Protein AF-A0A7Z9JLB1-F1 (afdb_monomer)

Nearest PDB structures (foldseek):
  1pby-assembly1_A  TM=9.095E-01  e=1.234E-05  Paracoccus denitrificans
  1jmx-assembly1_A  TM=8.897E-01  e=5.886E-04  Pseudomonas putida
  6m3f-assembly1_C  TM=5.074E-01  e=1.893E+00  Mus musculus
  7lhd-assembly1_FD  TM=3.886E-01  e=3.182E+00  Qubevirus durum

pLDDT: mean 89.75, std 10.2, range [56.44, 98.44]

Mean predicted aligned error: 7.14 Å

Secondary structure (DSSP, 8-state):
-EE-TTTT-SSSTT-EE------EEEEEE-TTSTT--GGGTSEEE-TTS-EEEPPPSB-TTSTTS-BS-EEEEEEEEEE-GGG-EEEEEEEEEE---------TT-----

Sequence (110 aa):
AYNDGPDGEAVTEDDLELGRVDVSWSLEEYAATFGDDDINFVGSIGQDGMFTPALDGINPDRIGDRNNIGDVWVLATYRGREGRELRARAHLLVTVPLYMRWEPWREIER

Radius of gyration: 19.97 Å; Cα contacts (8 Å, |Δi|>4): 172; chains: 1; bounding box: 37×53×51 Å

Structure (mmCIF, N/CA/C/O backbone):
data_AF-A0A7Z9JLB1-F1
#
_entry.id   AF-A0A7Z9JLB1-F1
#
loop_
_atom_site.group_PDB
_atom_site.id
_atom_site.type_symbol
_atom_site.label_atom_id
_atom_site.label_alt_id
_atom_site.label_comp_id
_atom_site.label_asym_id
_atom_site.label_entity_id
_atom_site.label_seq_id
_atom_site.pdbx_PDB_ins_code
_atom_site.Cartn_x
_atom_site.Cartn_y
_atom_site.Cartn_z
_atom_site.occupancy
_atom_site.B_iso_or_equiv
_atom_site.auth_seq_id
_atom_site.auth_comp_id
_atom_site.auth_asym_id
_atom_site.auth_atom_id
_atom_site.pdbx_PDB_model_num
ATOM 1 N N . ALA A 1 1 ? -11.668 -6.778 10.910 1.00 89.12 1 ALA A N 1
ATOM 2 C CA . ALA A 1 1 ? -11.617 -5.835 12.041 1.00 89.12 1 ALA A CA 1
ATOM 3 C C . ALA A 1 1 ? -11.981 -6.602 13.294 1.00 89.12 1 ALA A C 1
ATOM 5 O O . ALA A 1 1 ? -12.735 -7.561 13.182 1.00 89.12 1 ALA A O 1
ATOM 6 N N . TYR A 1 2 ? -11.431 -6.202 14.433 1.00 92.50 2 TYR A N 1
ATOM 7 C CA . TYR A 1 2 ? -11.641 -6.871 15.712 1.00 92.50 2 TYR A CA 1
ATOM 8 C C . TYR A 1 2 ? -12.115 -5.856 16.750 1.00 92.50 2 TYR A C 1
ATOM 10 O O . TYR A 1 2 ? -11.835 -4.661 16.617 1.00 92.50 2 TYR A O 1
ATOM 18 N N . ASN A 1 3 ? -12.885 -6.329 17.722 1.00 92.12 3 ASN A N 1
ATOM 19 C CA . ASN A 1 3 ? -13.200 -5.609 18.946 1.00 92.12 3 ASN A CA 1
ATOM 20 C C . ASN A 1 3 ? -12.575 -6.372 20.110 1.00 92.12 3 ASN A C 1
ATOM 22 O O . ASN A 1 3 ? -12.793 -7.578 20.179 1.00 92.12 3 ASN A O 1
ATOM 26 N N . ASP A 1 4 ? -11.906 -5.636 20.997 1.00 94.62 4 ASP A N 1
ATOM 27 C CA . ASP A 1 4 ? -11.139 -6.113 22.163 1.00 94.62 4 ASP A CA 1
ATOM 28 C C . ASP A 1 4 ? -11.991 -6.811 23.253 1.00 94.62 4 ASP A C 1
ATOM 30 O O . ASP A 1 4 ? -11.628 -6.835 24.419 1.00 94.62 4 ASP A O 1
ATOM 34 N N . GLY A 1 5 ? -13.194 -7.279 22.915 1.00 94.56 5 GLY A N 1
ATOM 35 C CA . GLY A 1 5 ? -14.046 -8.047 23.811 1.00 94.56 5 GLY A CA 1
ATOM 36 C C . GLY A 1 5 ? -14.486 -7.324 25.096 1.00 94.56 5 GLY A C 1
ATOM 37 O O . GLY A 1 5 ? -14.387 -6.098 25.239 1.00 94.56 5 GLY A O 1
ATOM 38 N N . PRO A 1 6 ? -15.096 -8.075 26.029 1.00 96.31 6 PRO A N 1
ATOM 39 C CA . PRO A 1 6 ? -15.390 -7.610 27.380 1.00 96.31 6 PRO A CA 1
ATOM 40 C C . PRO A 1 6 ? -14.166 -7.268 28.239 1.00 96.31 6 PRO A C 1
ATOM 42 O O . PRO A 1 6 ? -14.321 -6.451 29.153 1.00 96.31 6 PRO A O 1
ATOM 45 N N . ASP A 1 7 ? -13.008 -7.900 28.019 1.00 95.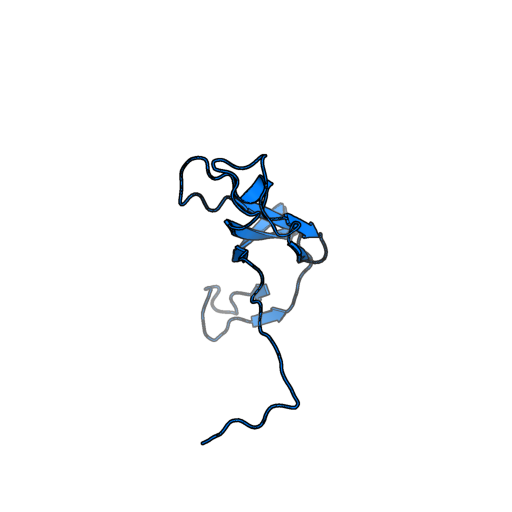31 7 ASP A N 1
ATOM 46 C CA . ASP A 1 7 ? -11.798 -7.636 28.808 1.00 95.31 7 ASP A CA 1
ATOM 47 C C . ASP A 1 7 ? -11.064 -6.348 28.389 1.00 95.31 7 ASP A C 1
ATOM 49 O O . ASP A 1 7 ? -10.403 -5.722 29.223 1.00 95.31 7 ASP A O 1
ATOM 53 N N . GLY A 1 8 ? -11.298 -5.878 27.160 1.00 94.88 8 GLY A N 1
ATOM 54 C CA . GLY A 1 8 ? -10.759 -4.634 26.623 1.00 94.88 8 GLY A CA 1
ATOM 55 C C . GLY A 1 8 ? -9.302 -4.734 26.171 1.00 94.88 8 GLY A C 1
ATOM 56 O O . GLY A 1 8 ? -8.688 -3.692 25.923 1.00 94.88 8 GLY A O 1
ATOM 57 N N . GLU A 1 9 ? -8.751 -5.943 26.076 1.00 95.25 9 GLU A N 1
ATOM 58 C CA . GLU A 1 9 ? -7.380 -6.206 25.655 1.00 95.25 9 GLU A CA 1
ATOM 59 C C . GLU A 1 9 ? -7.361 -6.813 24.248 1.00 95.25 9 GLU A C 1
ATOM 61 O O . GLU A 1 9 ? -8.175 -7.652 23.892 1.00 95.25 9 GLU A O 1
ATOM 66 N N . ALA A 1 10 ? -6.412 -6.387 23.415 1.00 92.19 10 ALA A N 1
ATOM 67 C CA . ALA A 1 10 ? -6.300 -6.916 22.059 1.00 92.19 10 ALA A CA 1
ATOM 68 C C . ALA A 1 10 ? -5.534 -8.249 22.035 1.00 92.19 10 ALA A C 1
ATOM 70 O O . ALA A 1 10 ? -4.517 -8.406 22.716 1.00 92.19 10 ALA A O 1
ATOM 71 N N . VAL A 1 11 ? -5.907 -9.134 21.108 1.00 92.69 11 VAL A N 1
ATOM 72 C CA . VAL A 1 11 ? -5.259 -10.432 20.842 1.00 92.69 11 VAL A CA 1
ATOM 73 C C . VAL A 1 11 ? -5.486 -11.438 21.980 1.00 92.69 11 VAL A C 1
ATOM 75 O O . VAL A 1 11 ? -4.566 -12.139 22.416 1.00 92.69 11 VAL A O 1
ATOM 78 N N . THR A 1 12 ? -6.729 -11.521 22.444 1.00 96.19 12 THR A N 1
ATOM 79 C CA . THR A 1 12 ? -7.211 -12.432 23.495 1.00 96.19 12 THR A CA 1
ATOM 80 C C . THR A 1 12 ? -8.280 -13.391 22.952 1.00 96.19 12 THR A C 1
ATOM 82 O O . THR A 1 12 ? -8.648 -13.360 21.777 1.00 96.19 12 THR A O 1
ATOM 85 N N . GLU A 1 13 ? -8.746 -14.332 23.779 1.00 95.81 13 GLU A N 1
ATOM 86 C CA . GLU A 1 13 ? -9.743 -15.331 23.359 1.00 95.81 13 GLU A CA 1
ATOM 87 C C . GLU A 1 13 ? -11.170 -14.765 23.240 1.00 95.81 13 GLU A C 1
ATOM 89 O O . GLU A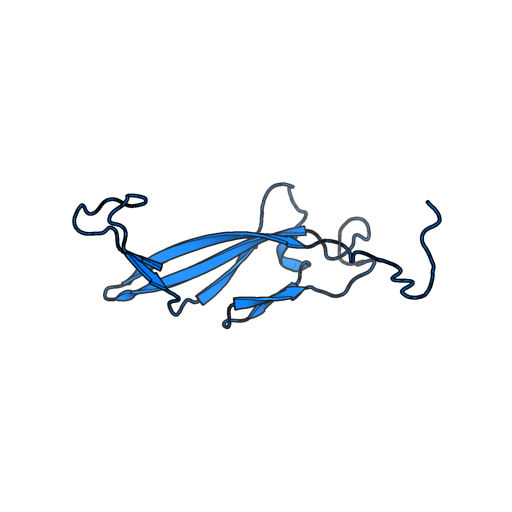 1 13 ? -12.011 -15.384 22.586 1.00 95.81 13 GLU A O 1
ATOM 94 N N . ASP A 1 14 ? -11.461 -13.626 23.872 1.00 95.75 14 ASP A N 1
ATOM 95 C CA . ASP A 1 14 ? -12.765 -12.955 23.834 1.00 95.75 14 ASP A CA 1
ATOM 96 C C . ASP A 1 14 ? -12.867 -11.858 22.761 1.00 95.75 14 ASP A C 1
ATOM 98 O O . ASP A 1 14 ? -13.928 -11.237 22.622 1.00 95.75 14 ASP A O 1
ATOM 102 N N . ASP A 1 15 ? -11.818 -11.687 21.950 1.00 96.31 15 ASP A N 1
ATOM 103 C CA . ASP A 1 15 ? -11.827 -10.838 20.763 1.00 96.31 15 ASP A CA 1
ATOM 104 C C . ASP A 1 15 ? -12.953 -11.228 19.795 1.00 96.31 15 ASP A C 1
ATOM 106 O O . ASP A 1 15 ? -13.115 -12.382 19.382 1.00 96.31 15 ASP A O 1
ATOM 110 N N . LEU A 1 16 ? -13.713 -10.228 19.349 1.00 95.56 16 LEU A N 1
ATOM 111 C CA . LEU A 1 16 ? -14.814 -10.427 18.410 1.00 95.56 16 LEU A CA 1
ATOM 112 C C . LEU A 1 16 ? -14.390 -10.064 16.986 1.00 95.56 16 LEU A C 1
ATOM 114 O O . LEU A 1 16 ? -14.051 -8.913 16.699 1.00 95.56 16 LEU A O 1
ATOM 118 N N . GLU A 1 17 ? -14.486 -11.018 16.055 1.00 94.81 17 GLU A N 1
ATOM 119 C CA . GLU A 1 17 ? -14.289 -10.755 14.628 1.00 94.81 17 GLU A CA 1
ATOM 120 C C . GLU A 1 17 ? -15.487 -9.981 14.051 1.00 94.81 17 GLU A C 1
ATOM 122 O O . GLU A 1 17 ? -16.598 -10.493 13.916 1.00 94.81 17 GLU A O 1
ATOM 127 N N . LEU A 1 18 ? -15.251 -8.730 13.657 1.00 92.81 18 LEU A N 1
ATOM 128 C CA . LEU A 1 18 ? -16.260 -7.843 13.066 1.00 92.81 18 LEU A CA 1
ATOM 129 C C . LEU A 1 18 ? -16.346 -7.964 11.535 1.00 92.81 18 LEU A C 1
ATOM 131 O O . LEU A 1 18 ? -17.157 -7.293 10.898 1.00 92.81 18 LEU A O 1
ATOM 135 N N . GLY A 1 19 ? -15.476 -8.771 10.922 1.00 93.06 19 GLY A N 1
ATOM 136 C CA . GLY A 1 19 ? -15.371 -8.911 9.472 1.00 93.06 19 GLY A CA 1
ATOM 137 C C . GLY A 1 19 ? -14.704 -7.714 8.785 1.00 93.06 19 GLY A C 1
ATOM 138 O O . GLY A 1 19 ? -13.859 -7.018 9.362 1.00 93.06 19 GLY A O 1
ATOM 139 N N . ARG A 1 20 ? -15.025 -7.502 7.505 1.00 92.50 20 ARG A N 1
ATOM 140 C CA . ARG A 1 20 ? -14.458 -6.412 6.693 1.00 92.50 20 ARG A CA 1
ATOM 141 C C . ARG A 1 20 ? -15.138 -5.087 7.028 1.00 92.50 20 ARG A C 1
ATOM 143 O O . ARG A 1 20 ? -16.346 -5.043 7.227 1.00 92.50 20 ARG A O 1
ATOM 150 N N . VAL A 1 21 ? -14.355 -4.017 7.049 1.00 92.62 21 VAL A N 1
ATOM 151 C CA . VAL A 1 21 ? -14.834 -2.647 7.270 1.00 92.62 21 VAL A CA 1
ATOM 152 C C . VAL A 1 21 ? -14.323 -1.750 6.152 1.00 92.62 21 VAL A C 1
ATOM 154 O O . VAL A 1 21 ? -13.283 -2.043 5.559 1.00 92.62 21 VAL A O 1
ATOM 157 N N . ASP A 1 22 ? -15.043 -0.665 5.880 1.00 93.44 22 ASP A N 1
ATOM 158 C CA . ASP A 1 22 ? -14.649 0.309 4.864 1.00 93.44 22 ASP A CA 1
ATOM 159 C C . ASP A 1 22 ? -13.416 1.091 5.321 1.00 93.44 22 ASP A C 1
ATOM 161 O O . ASP A 1 22 ? -13.412 1.714 6.384 1.00 93.44 22 ASP A O 1
ATOM 165 N N . VAL A 1 23 ? -12.365 1.065 4.509 1.00 96.06 23 VAL A N 1
ATOM 166 C CA . VAL A 1 23 ? -11.071 1.696 4.788 1.00 96.06 23 VAL A CA 1
ATOM 167 C C . VAL A 1 23 ? -10.582 2.447 3.558 1.00 96.06 23 VAL A C 1
ATOM 169 O O . VAL A 1 23 ? -10.994 2.152 2.439 1.00 96.06 23 VAL A O 1
ATOM 172 N N . SER A 1 24 ? -9.671 3.397 3.755 1.00 97.44 24 SER A N 1
ATOM 173 C CA . SER A 1 24 ? -8.866 3.928 2.655 1.00 97.44 24 SER A CA 1
ATOM 174 C C . SER A 1 24 ? -7.586 3.116 2.504 1.00 97.44 24 SER A C 1
ATOM 176 O O . SER A 1 24 ? -6.913 2.841 3.505 1.00 97.44 24 SER A O 1
ATOM 178 N N . TRP A 1 25 ? -7.246 2.787 1.262 1.00 98.19 25 TRP A N 1
ATOM 179 C CA . TRP A 1 25 ? -6.061 2.009 0.913 1.00 98.19 25 TRP A CA 1
ATOM 180 C C . TRP A 1 25 ? -4.931 2.906 0.421 1.00 98.19 25 TRP A C 1
ATOM 182 O O . TRP A 1 25 ? -5.167 3.862 -0.322 1.00 98.19 25 TRP A O 1
ATOM 192 N N . SER A 1 26 ? -3.702 2.587 0.808 1.00 98.06 26 SER A N 1
ATOM 193 C CA . SER A 1 26 ? -2.498 3.246 0.299 1.00 98.06 26 SER A CA 1
ATOM 194 C C . SER A 1 26 ? -1.304 2.297 0.309 1.00 98.06 26 SER A C 1
ATOM 196 O O . SER A 1 26 ? -1.346 1.234 0.930 1.00 98.06 26 SER A O 1
ATOM 198 N N . LEU A 1 27 ? -0.240 2.695 -0.384 1.00 97.94 27 LEU A N 1
ATOM 199 C CA . LEU A 1 27 ? 1.069 2.059 -0.301 1.00 97.94 27 LEU A CA 1
ATOM 200 C C . LEU A 1 27 ? 2.025 2.971 0.470 1.00 97.94 27 LEU A C 1
ATOM 202 O O . LEU A 1 27 ? 1.892 4.194 0.415 1.00 97.94 27 LEU A O 1
ATOM 206 N N . GLU A 1 28 ? 2.977 2.372 1.172 1.00 96.50 28 GLU A N 1
ATOM 207 C CA . GLU A 1 28 ? 4.136 3.044 1.756 1.00 96.50 28 GLU A CA 1
ATOM 208 C C . GLU A 1 28 ? 5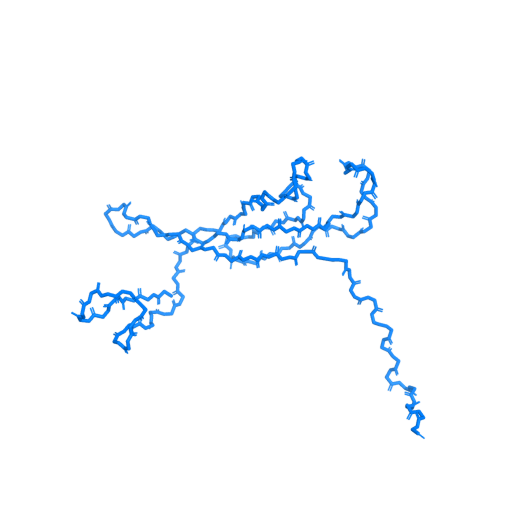.411 2.276 1.397 1.00 96.50 28 GLU A C 1
ATOM 210 O O . GLU A 1 28 ? 5.388 1.057 1.215 1.00 96.50 28 GLU A O 1
ATOM 215 N N . GLU A 1 29 ? 6.520 3.006 1.311 1.00 95.19 29 GLU A N 1
ATOM 216 C CA . GLU A 1 29 ? 7.838 2.455 1.002 1.00 95.19 29 GLU A CA 1
ATOM 217 C C . GLU A 1 29 ? 8.289 1.464 2.083 1.00 95.19 29 GLU A C 1
ATOM 219 O O . GLU A 1 29 ? 8.171 1.741 3.286 1.00 95.19 29 GLU A O 1
ATOM 224 N N . TYR A 1 30 ? 8.840 0.323 1.667 1.00 92.69 30 TYR A N 1
ATOM 225 C CA . TYR A 1 30 ? 9.550 -0.558 2.582 1.00 92.69 30 TYR A CA 1
ATOM 226 C C . TYR A 1 30 ? 11.031 -0.178 2.561 1.00 92.69 30 TYR A C 1
ATOM 228 O O . TYR A 1 30 ? 11.814 -0.661 1.759 1.00 92.69 30 TYR A O 1
ATOM 236 N N . ALA A 1 31 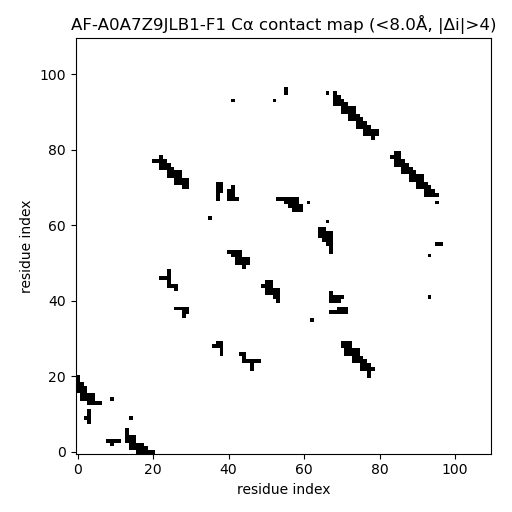? 11.428 0.701 3.482 1.00 84.69 31 ALA A N 1
ATOM 237 C CA . ALA A 1 31 ? 12.777 1.268 3.525 1.00 84.69 31 ALA A CA 1
ATOM 238 C C . ALA A 1 31 ? 13.862 0.267 3.994 1.00 84.69 31 ALA A C 1
ATOM 240 O O . ALA A 1 31 ? 14.493 0.466 5.036 1.00 84.69 31 ALA A O 1
ATOM 241 N N . ALA A 1 32 ? 14.083 -0.815 3.245 1.00 80.38 32 ALA A N 1
ATOM 242 C CA . ALA A 1 32 ? 15.192 -1.744 3.454 1.00 80.38 32 ALA A CA 1
ATOM 243 C C . ALA A 1 32 ? 16.473 -1.307 2.745 1.00 80.38 32 ALA A C 1
ATOM 245 O O . ALA A 1 32 ? 17.558 -1.484 3.306 1.00 80.38 32 ALA A O 1
ATOM 246 N N . THR A 1 33 ? 16.365 -0.711 1.555 1.00 79.94 33 THR A N 1
ATOM 247 C CA . THR A 1 33 ? 17.515 -0.178 0.819 1.00 79.94 33 THR A CA 1
ATOM 248 C C . THR A 1 33 ? 17.345 1.318 0.606 1.00 79.94 33 THR A C 1
ATOM 250 O O . THR A 1 33 ? 16.273 1.813 0.290 1.00 79.94 33 THR A O 1
ATOM 253 N N . PHE A 1 34 ? 18.418 2.081 0.794 1.00 78.44 34 PHE A N 1
ATOM 254 C CA . PHE A 1 34 ? 18.361 3.516 0.544 1.00 78.44 34 PHE A CA 1
ATOM 255 C C . PHE A 1 34 ? 18.267 3.797 -0.964 1.00 78.44 34 PHE A C 1
ATOM 257 O O . PHE A 1 34 ? 19.200 3.475 -1.702 1.00 78.44 34 PHE A O 1
ATOM 264 N N . GLY A 1 35 ? 17.177 4.442 -1.392 1.00 77.00 35 GLY A N 1
ATOM 265 C CA . GLY A 1 35 ? 16.995 4.944 -2.757 1.00 77.00 35 GLY A CA 1
ATOM 266 C C . GLY A 1 35 ? 16.647 3.884 -3.807 1.00 77.00 35 GLY A C 1
ATOM 267 O O . GLY A 1 35 ? 16.984 4.076 -4.975 1.00 77.00 35 GLY A O 1
ATOM 268 N N . ASP A 1 36 ? 16.037 2.758 -3.421 1.00 81.25 36 ASP A N 1
ATOM 269 C CA . ASP A 1 36 ? 15.375 1.866 -4.386 1.00 81.25 36 ASP A CA 1
ATOM 270 C C . ASP A 1 36 ? 14.019 2.428 -4.855 1.00 81.25 36 ASP A C 1
ATOM 272 O O . ASP A 1 36 ? 13.653 2.224 -6.020 1.00 81.25 36 ASP A O 1
ATOM 276 N N . ASP A 1 37 ? 13.354 3.205 -3.991 1.00 91.31 37 ASP A N 1
ATOM 277 C CA . ASP A 1 37 ? 12.100 3.921 -4.235 1.00 91.31 37 ASP A CA 1
ATOM 278 C C . ASP A 1 37 ? 11.041 2.999 -4.869 1.00 91.31 37 ASP A C 1
ATOM 280 O O . ASP A 1 37 ? 10.361 3.377 -5.832 1.00 91.31 37 ASP A O 1
ATOM 284 N N . ASP A 1 38 ? 10.941 1.761 -4.368 1.00 94.12 38 ASP A N 1
ATOM 285 C CA . ASP A 1 38 ? 10.096 0.696 -4.914 1.00 94.12 38 ASP A CA 1
ATOM 286 C C . ASP A 1 38 ? 8.644 1.154 -5.097 1.00 94.12 38 ASP A C 1
ATOM 288 O O . ASP A 1 38 ? 8.022 0.843 -6.121 1.00 94.12 38 ASP A O 1
ATOM 292 N N . ILE A 1 39 ? 8.126 1.983 -4.184 1.00 95.88 39 ILE A N 1
ATOM 293 C CA . ILE A 1 39 ? 6.768 2.536 -4.246 1.00 95.88 39 ILE A CA 1
ATOM 294 C C . ILE A 1 39 ? 6.454 3.247 -5.571 1.00 95.88 39 ILE A C 1
ATOM 296 O O . ILE A 1 39 ? 5.305 3.243 -6.014 1.00 95.88 39 ILE A O 1
ATOM 300 N N . ASN A 1 40 ? 7.458 3.827 -6.232 1.00 95.31 40 ASN A N 1
ATOM 301 C CA . ASN A 1 40 ? 7.275 4.551 -7.489 1.00 95.31 40 ASN A CA 1
ATOM 302 C C . ASN A 1 40 ? 7.185 3.625 -8.710 1.00 95.31 40 ASN A C 1
ATOM 304 O O . ASN A 1 40 ? 6.784 4.074 -9.785 1.00 95.31 40 ASN A O 1
ATOM 308 N N . PHE A 1 41 ? 7.555 2.349 -8.568 1.00 95.75 41 PHE A N 1
ATOM 309 C CA . PHE A 1 41 ? 7.730 1.436 -9.697 1.00 95.75 41 PHE A CA 1
ATOM 310 C C . PHE A 1 41 ? 6.866 0.180 -9.617 1.00 95.75 41 PHE A C 1
ATOM 312 O O . PHE A 1 41 ? 6.478 -0.334 -10.661 1.00 95.75 41 PHE A O 1
ATOM 319 N N . VAL A 1 42 ? 6.538 -0.322 -8.423 1.00 96.69 42 VAL A N 1
ATOM 320 C CA . VAL A 1 42 ? 5.900 -1.645 -8.270 1.00 96.69 42 VAL A CA 1
ATOM 321 C C . VAL A 1 42 ? 4.466 -1.728 -8.801 1.00 96.69 42 VAL A C 1
ATOM 323 O O . VAL A 1 42 ? 4.001 -2.815 -9.149 1.00 96.69 42 VAL A O 1
ATOM 326 N N . GLY A 1 43 ? 3.746 -0.606 -8.875 1.00 97.19 43 GLY A N 1
ATOM 327 C CA . GLY A 1 43 ? 2.356 -0.564 -9.326 1.00 97.19 43 GLY A CA 1
ATOM 328 C C . GLY A 1 43 ? 1.485 0.353 -8.475 1.00 97.19 43 GLY A C 1
ATOM 329 O O . GLY A 1 43 ? 1.943 1.370 -7.962 1.00 97.19 43 GLY A O 1
ATOM 330 N N . SER A 1 44 ? 0.202 0.016 -8.345 1.00 98.06 44 SER A N 1
ATOM 331 C CA . SER A 1 44 ? -0.761 0.839 -7.602 1.00 98.06 44 SER A CA 1
ATOM 332 C C . SER A 1 44 ? -1.844 0.001 -6.929 1.00 98.06 44 SER A C 1
ATOM 334 O O . SER A 1 44 ? -2.119 -1.126 -7.342 1.00 98.06 44 SER A O 1
ATOM 336 N N . ILE A 1 45 ? -2.473 0.559 -5.891 1.00 98.44 45 ILE A N 1
ATOM 337 C CA . ILE A 1 45 ? -3.610 -0.055 -5.200 1.00 98.44 45 ILE A CA 1
ATOM 338 C C . ILE A 1 45 ? -4.874 0.790 -5.384 1.00 98.44 45 ILE A C 1
ATOM 340 O O . ILE A 1 45 ? -4.862 2.007 -5.185 1.00 98.44 45 ILE A O 1
ATOM 344 N N . GLY A 1 46 ? -5.966 0.140 -5.783 1.00 98.00 46 GLY A N 1
ATOM 345 C CA . GLY A 1 46 ? -7.292 0.746 -5.844 1.00 98.00 46 GLY A CA 1
ATOM 346 C C . GLY A 1 46 ? -7.908 0.919 -4.454 1.00 98.00 46 GLY A C 1
ATOM 347 O O . GLY A 1 46 ? -7.532 0.251 -3.492 1.00 98.00 46 GLY A O 1
ATOM 348 N N . GLN A 1 47 ? -8.902 1.804 -4.330 1.00 97.50 47 GLN A N 1
ATOM 349 C CA . GLN A 1 47 ? -9.649 1.969 -3.069 1.00 97.50 47 GLN A CA 1
ATOM 350 C C . GLN A 1 47 ? -10.608 0.801 -2.769 1.00 97.50 47 GLN A C 1
ATOM 352 O O . GLN A 1 47 ? -11.195 0.746 -1.695 1.00 97.50 47 GLN A O 1
ATOM 357 N N . ASP A 1 48 ? -10.743 -0.153 -3.687 1.00 96.06 48 ASP A N 1
ATOM 358 C CA . ASP A 1 48 ? -11.352 -1.464 -3.449 1.00 96.06 48 ASP A CA 1
ATOM 359 C C . ASP A 1 48 ? -10.389 -2.453 -2.758 1.00 96.06 48 ASP A C 1
ATOM 361 O O . ASP A 1 48 ? -10.786 -3.566 -2.412 1.00 96.06 48 ASP A O 1
ATOM 365 N N . GLY A 1 49 ? -9.134 -2.047 -2.535 1.00 95.94 49 GLY A N 1
ATOM 366 C CA . GLY A 1 49 ? -8.076 -2.871 -1.957 1.00 95.94 49 GLY A CA 1
ATOM 367 C C . GLY A 1 49 ? -7.396 -3.794 -2.966 1.00 95.94 49 GLY A C 1
ATOM 368 O O . GLY A 1 49 ? -6.597 -4.640 -2.562 1.00 95.94 49 GLY A O 1
ATOM 369 N N . MET A 1 50 ? -7.690 -3.658 -4.264 1.00 97.75 50 MET A N 1
ATOM 370 C CA . MET A 1 50 ? -7.062 -4.466 -5.305 1.00 97.75 50 MET A CA 1
ATOM 371 C C . MET A 1 50 ? -5.739 -3.839 -5.750 1.00 97.75 50 MET A C 1
ATOM 373 O O . MET A 1 50 ? -5.698 -2.717 -6.259 1.00 97.75 50 MET A O 1
ATOM 377 N N . PHE A 1 51 ? -4.644 -4.580 -5.586 1.00 98.19 51 PHE A N 1
ATOM 378 C CA . PHE A 1 51 ? -3.335 -4.187 -6.101 1.00 98.19 51 PHE A CA 1
ATOM 379 C C . PHE A 1 51 ? -3.174 -4.616 -7.564 1.00 98.19 51 PHE A C 1
ATOM 381 O O . PHE A 1 51 ? -3.463 -5.759 -7.920 1.00 98.19 51 PHE A O 1
ATOM 388 N N . THR A 1 52 ? -2.684 -3.703 -8.401 1.00 97.69 52 THR A N 1
ATOM 389 C CA . THR A 1 52 ? -2.325 -3.961 -9.799 1.00 97.69 52 THR A CA 1
ATOM 390 C C . THR A 1 52 ? -0.824 -3.722 -9.978 1.00 97.69 52 THR A C 1
ATOM 392 O O . THR A 1 52 ? -0.387 -2.574 -9.825 1.00 97.69 52 THR A O 1
ATOM 395 N N . PRO A 1 53 ? -0.030 -4.764 -10.294 1.00 96.75 53 PRO A N 1
ATOM 396 C CA . PRO A 1 53 ? 1.402 -4.607 -10.522 1.00 96.75 53 PRO A CA 1
ATOM 397 C C . PRO A 1 53 ? 1.675 -3.798 -11.795 1.00 96.75 53 PRO A C 1
ATOM 399 O O . PRO A 1 53 ? 0.867 -3.783 -12.728 1.00 96.75 53 PRO A O 1
ATOM 402 N N . ALA A 1 54 ? 2.833 -3.145 -11.840 1.00 96.00 54 ALA A N 1
ATOM 403 C CA . ALA A 1 54 ? 3.332 -2.500 -13.048 1.00 96.00 54 ALA A CA 1
ATOM 404 C C . ALA A 1 54 ? 3.734 -3.525 -14.128 1.00 96.00 54 ALA A C 1
ATOM 406 O O . ALA A 1 54 ? 3.766 -4.736 -13.900 1.00 96.00 54 ALA A O 1
ATOM 407 N N . LEU A 1 55 ? 4.032 -3.028 -15.333 1.00 93.44 55 LEU A N 1
ATOM 408 C CA . LEU A 1 55 ? 4.471 -3.871 -16.447 1.00 93.44 55 LEU A CA 1
ATOM 409 C C . LEU A 1 55 ? 5.800 -4.571 -16.123 1.00 93.44 55 LEU A C 1
ATOM 411 O O . LEU A 1 55 ? 6.693 -3.969 -15.524 1.00 93.44 55 LEU A O 1
ATOM 415 N N . ASP A 1 56 ? 5.922 -5.825 -16.564 1.00 89.44 56 ASP A N 1
ATOM 416 C CA . ASP A 1 56 ? 7.159 -6.607 -16.473 1.00 89.44 56 ASP A CA 1
ATOM 417 C C . ASP A 1 56 ? 8.217 -6.126 -17.485 1.00 89.44 56 ASP A C 1
ATOM 419 O O . ASP A 1 56 ? 7.911 -5.430 -18.458 1.00 89.44 56 ASP A O 1
ATOM 423 N N . GLY A 1 57 ? 9.460 -6.557 -17.272 1.00 88.94 57 GLY A N 1
ATOM 424 C CA . GLY A 1 57 ? 10.613 -6.260 -18.114 1.00 88.94 57 GLY A CA 1
ATOM 425 C C . GLY A 1 57 ? 11.509 -5.151 -17.565 1.00 88.94 57 GLY A C 1
ATOM 426 O O . GLY A 1 57 ? 11.223 -4.530 -16.541 1.00 88.94 57 GLY A O 1
ATOM 427 N N . ILE A 1 58 ? 12.618 -4.932 -18.275 1.00 92.25 58 ILE A N 1
ATOM 428 C CA . ILE A 1 58 ? 13.623 -3.915 -17.953 1.00 92.25 58 ILE A CA 1
ATOM 429 C C . ILE A 1 58 ? 12.974 -2.529 -17.957 1.00 92.25 58 ILE A C 1
ATOM 431 O O . ILE A 1 58 ? 12.374 -2.135 -18.960 1.00 92.25 58 ILE A O 1
ATOM 435 N N . ASN A 1 59 ? 13.144 -1.780 -16.865 1.00 94.00 59 ASN A N 1
ATOM 436 C CA . ASN A 1 59 ? 12.711 -0.395 -16.760 1.00 94.00 59 ASN A CA 1
ATOM 437 C C . ASN A 1 59 ? 13.928 0.561 -16.746 1.00 94.00 59 ASN A C 1
ATOM 439 O O . ASN A 1 59 ? 14.634 0.611 -15.736 1.00 94.00 59 ASN A O 1
ATOM 443 N N . PRO A 1 60 ? 14.152 1.349 -17.820 1.00 93.81 60 PRO A N 1
ATOM 444 C CA . PRO A 1 60 ? 15.239 2.334 -17.900 1.00 93.81 60 PRO A CA 1
ATOM 445 C C . PRO A 1 60 ? 15.165 3.464 -16.863 1.00 93.81 60 PRO A C 1
ATOM 447 O O . PRO A 1 60 ? 16.172 4.116 -16.596 1.00 93.81 60 PRO A O 1
ATOM 450 N N . ASP A 1 61 ? 13.987 3.712 -16.281 1.00 92.25 61 ASP A N 1
ATOM 451 C CA . ASP A 1 61 ? 13.811 4.728 -15.238 1.00 92.25 61 ASP A CA 1
ATOM 452 C C . ASP A 1 61 ? 14.302 4.235 -13.865 1.00 92.25 61 ASP A C 1
ATOM 454 O O . ASP A 1 61 ? 14.435 5.027 -12.929 1.00 92.25 61 ASP A O 1
ATOM 458 N N . ARG A 1 62 ? 14.597 2.933 -13.725 1.00 91.25 62 ARG A N 1
ATOM 459 C CA . ARG A 1 62 ? 15.166 2.364 -12.500 1.00 91.25 62 ARG A CA 1
ATOM 460 C C . ARG A 1 62 ? 16.682 2.316 -12.560 1.00 91.25 62 ARG A C 1
ATOM 462 O O . ARG A 1 62 ? 17.288 1.992 -13.579 1.00 91.25 62 ARG A O 1
ATOM 469 N N . ILE A 1 63 ? 17.308 2.538 -11.407 1.00 86.81 63 ILE A N 1
ATOM 470 C CA . ILE A 1 63 ? 18.761 2.432 -11.269 1.00 86.81 63 ILE A CA 1
ATOM 471 C C . ILE A 1 63 ? 19.218 1.021 -11.658 1.00 86.81 63 ILE A C 1
ATOM 473 O O . ILE A 1 63 ? 18.878 0.031 -11.005 1.00 86.81 63 ILE A O 1
ATOM 477 N N . GLY A 1 64 ? 20.043 0.950 -12.703 1.00 85.38 64 GLY A N 1
ATOM 478 C CA . GLY A 1 64 ? 20.596 -0.300 -13.215 1.00 85.38 64 GLY A CA 1
ATOM 479 C C . GLY A 1 64 ? 19.621 -1.110 -14.065 1.00 85.38 64 GLY A C 1
ATOM 480 O O . GLY A 1 64 ? 19.745 -2.332 -14.074 1.00 85.38 64 GLY A O 1
ATOM 481 N N . ASP A 1 65 ? 18.666 -0.452 -14.734 1.00 89.56 65 ASP A N 1
ATOM 482 C CA . ASP A 1 65 ? 17.765 -1.069 -15.716 1.00 89.56 65 ASP A CA 1
ATOM 483 C C . ASP A 1 65 ? 16.989 -2.266 -15.131 1.00 89.56 65 ASP A C 1
ATOM 485 O O . ASP A 1 65 ? 16.775 -3.299 -15.770 1.00 89.56 65 ASP A O 1
ATOM 489 N N . ARG A 1 66 ? 16.613 -2.153 -13.852 1.00 87.69 66 ARG A N 1
ATOM 490 C CA . ARG A 1 66 ? 15.925 -3.213 -13.106 1.00 87.69 66 ARG A CA 1
ATOM 491 C C . ARG A 1 66 ? 14.469 -3.334 -13.540 1.00 87.69 66 ARG A C 1
ATOM 493 O O . ARG A 1 66 ? 13.883 -2.406 -14.086 1.00 87.69 66 ARG A O 1
ATOM 500 N N . ASN A 1 67 ? 13.861 -4.469 -13.215 1.00 92.44 67 ASN A N 1
ATOM 501 C CA . ASN A 1 67 ? 12.422 -4.651 -13.370 1.00 92.44 67 ASN A CA 1
ATOM 502 C C . ASN A 1 67 ? 11.633 -3.837 -12.325 1.00 92.44 67 ASN A C 1
ATOM 504 O O . ASN A 1 67 ? 12.168 -3.395 -11.300 1.00 92.44 67 ASN A O 1
ATOM 508 N N . ASN A 1 68 ? 10.326 -3.721 -12.552 1.00 95.06 68 ASN A N 1
ATOM 509 C CA . ASN A 1 68 ? 9.350 -3.098 -11.650 1.00 95.06 68 ASN A CA 1
ATOM 510 C C . ASN A 1 68 ? 8.941 -4.015 -10.482 1.00 95.06 68 ASN A C 1
ATOM 512 O O . ASN A 1 68 ? 7.765 -4.264 -10.231 1.00 95.06 68 ASN A O 1
ATOM 516 N N . ILE A 1 69 ? 9.944 -4.565 -9.806 1.00 94.00 69 ILE A N 1
ATOM 517 C CA . ILE A 1 69 ? 9.809 -5.427 -8.629 1.00 94.00 69 ILE A CA 1
ATOM 518 C C . ILE A 1 69 ? 10.220 -4.664 -7.374 1.00 94.00 69 ILE A C 1
ATOM 520 O O . ILE A 1 69 ? 10.932 -3.666 -7.481 1.00 94.00 69 ILE A O 1
ATOM 524 N N . GLY A 1 70 ? 9.821 -5.157 -6.210 1.00 94.12 70 GLY A N 1
ATOM 525 C CA . GLY A 1 70 ? 10.140 -4.511 -4.944 1.00 94.12 70 GLY A CA 1
ATOM 526 C C . GLY A 1 70 ? 9.209 -4.927 -3.823 1.00 94.12 70 GLY A C 1
ATOM 527 O O . GLY A 1 70 ? 8.243 -5.666 -4.047 1.00 94.12 70 GLY A O 1
ATOM 528 N N . ASP A 1 71 ? 9.487 -4.448 -2.625 1.00 94.94 71 ASP A N 1
ATOM 529 C CA . ASP A 1 71 ? 8.643 -4.621 -1.456 1.00 94.94 71 ASP A CA 1
ATOM 530 C C . ASP A 1 71 ? 8.024 -3.305 -0.985 1.00 94.94 71 ASP A C 1
ATOM 532 O O . ASP A 1 71 ? 8.631 -2.244 -0.993 1.00 94.94 71 ASP A O 1
ATOM 536 N N . VAL A 1 72 ? 6.755 -3.372 -0.584 1.00 97.12 72 VAL A N 1
ATOM 537 C CA . VAL A 1 72 ? 6.006 -2.220 -0.075 1.00 97.12 72 VAL A CA 1
ATOM 538 C C . VAL A 1 72 ? 5.127 -2.625 1.099 1.00 97.12 72 VAL A C 1
ATOM 540 O O . VAL A 1 72 ? 4.721 -3.783 1.255 1.00 97.12 72 VAL A O 1
ATOM 543 N N . TRP A 1 73 ? 4.771 -1.644 1.921 1.00 97.69 73 TRP A N 1
ATOM 544 C CA . TRP A 1 73 ? 3.681 -1.782 2.873 1.00 97.69 73 TRP A CA 1
ATOM 545 C C . TRP A 1 73 ? 2.355 -1.434 2.201 1.00 97.69 73 TRP A C 1
ATOM 547 O O . TRP A 1 73 ? 2.190 -0.351 1.649 1.00 97.69 73 TRP A O 1
ATOM 557 N N . VAL A 1 74 ? 1.371 -2.321 2.311 1.00 98.06 74 VAL A N 1
ATOM 558 C CA . VAL A 1 74 ? -0.032 -2.012 2.024 1.00 98.06 74 VAL A CA 1
ATOM 559 C C . VAL A 1 74 ? -0.685 -1.538 3.309 1.00 98.06 74 VAL A C 1
ATOM 561 O O . VAL A 1 74 ? -0.690 -2.271 4.299 1.00 98.06 74 VAL A O 1
ATOM 564 N N . LEU A 1 75 ? -1.254 -0.337 3.301 1.00 98.00 75 LEU A N 1
ATOM 565 C CA . LEU A 1 75 ? -1.931 0.243 4.451 1.00 98.00 75 LEU A CA 1
ATOM 566 C C . LEU A 1 75 ? -3.442 0.241 4.253 1.00 98.00 75 LEU A C 1
ATOM 568 O O . LEU A 1 75 ? -3.955 0.706 3.236 1.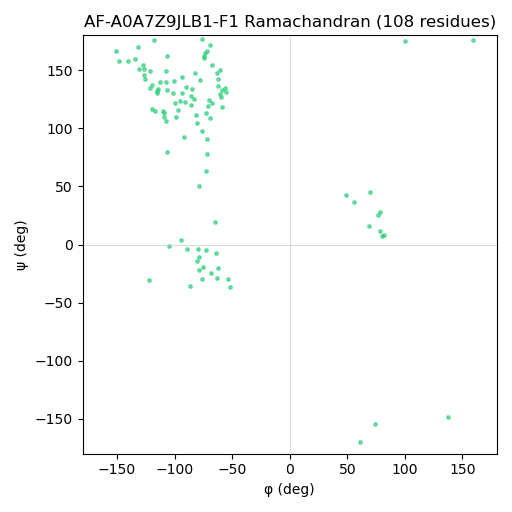00 98.00 75 LEU A O 1
ATOM 572 N N . ALA A 1 76 ? -4.143 -0.209 5.288 1.00 97.62 76 ALA A N 1
ATOM 573 C CA . ALA A 1 76 ? -5.575 -0.040 5.456 1.00 97.62 76 ALA A CA 1
ATOM 574 C C . ALA A 1 76 ? -5.811 0.953 6.596 1.00 97.62 76 ALA A C 1
ATOM 576 O O . ALA A 1 76 ? -5.473 0.675 7.749 1.00 97.62 76 ALA A O 1
ATOM 577 N N . THR A 1 77 ? -6.387 2.110 6.277 1.00 97.12 77 THR A N 1
ATOM 578 C CA . THR A 1 77 ? -6.701 3.148 7.266 1.00 97.12 77 THR A CA 1
ATOM 579 C C . THR A 1 77 ? -8.206 3.241 7.468 1.00 97.12 77 THR A C 1
ATOM 581 O O . THR A 1 77 ? -8.946 3.651 6.574 1.00 97.12 77 THR A O 1
ATOM 584 N N . TYR A 1 78 ? -8.659 2.869 8.660 1.00 95.00 78 TYR A N 1
ATOM 585 C CA . TYR A 1 78 ? -10.036 3.025 9.102 1.00 95.00 78 TYR A CA 1
ATOM 586 C C . TYR A 1 78 ? -10.191 4.343 9.862 1.00 95.00 78 TYR A C 1
ATOM 588 O O . TYR A 1 78 ? -9.437 4.625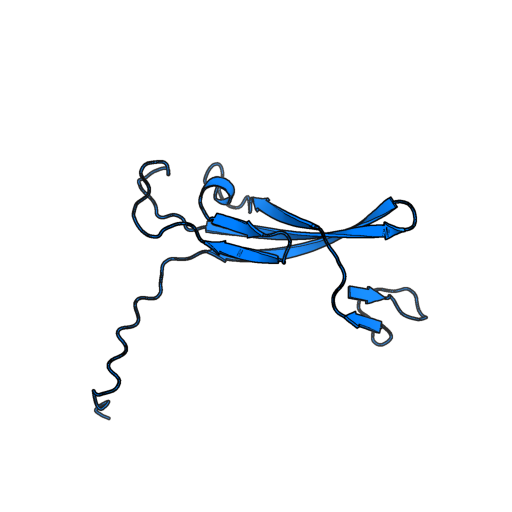 10.795 1.00 95.00 78 TYR A O 1
ATOM 596 N N . ARG A 1 79 ? -11.201 5.137 9.499 1.00 93.00 79 ARG A N 1
ATOM 597 C CA . ARG A 1 79 ? -11.587 6.340 10.245 1.00 93.00 79 ARG A CA 1
ATOM 598 C C . ARG A 1 79 ? -12.891 6.068 10.976 1.00 93.00 79 ARG A C 1
ATOM 600 O O . ARG A 1 79 ? -13.950 5.984 10.359 1.00 93.00 79 ARG A O 1
ATOM 607 N N . GLY A 1 80 ? -12.789 5.902 12.289 1.00 84.31 80 GLY A N 1
ATOM 608 C CA . GLY A 1 80 ? -13.928 5.668 13.162 1.00 84.31 80 GLY A CA 1
ATOM 609 C C . GLY A 1 80 ? -14.733 6.936 13.435 1.00 84.31 80 GLY A C 1
ATOM 610 O O . GLY A 1 80 ? -14.379 8.051 13.040 1.00 84.31 80 GLY A O 1
ATOM 611 N N . ARG A 1 81 ? -15.832 6.762 14.171 1.00 76.38 81 ARG A N 1
ATOM 612 C CA . ARG A 1 81 ? -16.578 7.889 14.742 1.00 76.38 81 ARG A CA 1
ATOM 613 C C . ARG A 1 81 ? -15.673 8.627 15.739 1.00 76.38 81 ARG A C 1
ATOM 615 O O . ARG A 1 81 ? -14.805 8.015 16.351 1.00 76.38 81 ARG A O 1
ATOM 622 N N . GLU A 1 82 ? -15.849 9.942 15.850 1.00 80.62 82 GLU A N 1
ATOM 623 C CA . GLU A 1 82 ? -15.056 10.822 16.736 1.00 80.62 82 GLU A CA 1
ATOM 624 C C . GLU A 1 82 ? -13.582 11.024 16.329 1.00 80.62 82 GLU A C 1
ATOM 626 O O . GLU A 1 82 ? -12.780 11.529 17.108 1.00 80.62 82 GLU A O 1
ATOM 631 N N . GLY A 1 83 ? -13.214 10.691 15.086 1.00 76.94 83 GLY A N 1
ATOM 632 C CA . GLY A 1 83 ? -11.891 11.013 14.537 1.00 76.94 83 GLY A CA 1
ATOM 633 C C . GLY A 1 83 ? -10.769 10.065 14.968 1.00 76.94 83 GLY A C 1
ATOM 634 O O . GLY A 1 83 ? -9.611 10.314 14.638 1.00 76.94 83 GLY A O 1
ATOM 635 N N . ARG A 1 84 ? -11.091 8.963 15.660 1.00 85.81 84 ARG A N 1
ATOM 636 C CA . ARG A 1 84 ? -10.121 7.903 15.956 1.00 85.81 84 ARG A CA 1
ATOM 637 C C . ARG A 1 84 ? -9.725 7.199 14.658 1.00 85.81 84 ARG A C 1
ATOM 639 O O . ARG A 1 84 ? -10.573 6.654 13.952 1.00 85.81 84 ARG A O 1
ATOM 646 N N . GLU A 1 85 ? -8.432 7.206 14.360 1.00 91.19 85 GLU A N 1
ATOM 647 C CA . GLU A 1 85 ? -7.864 6.531 13.196 1.00 91.19 85 GLU A CA 1
ATOM 648 C C . GLU A 1 85 ? -7.213 5.216 13.631 1.00 91.19 85 GLU A C 1
ATOM 650 O O . GLU A 1 85 ? -6.441 5.181 14.590 1.00 91.19 85 GLU A O 1
ATOM 655 N N . LEU A 1 86 ? -7.542 4.130 12.935 1.00 92.69 86 LEU A N 1
ATOM 656 C CA . LEU A 1 86 ? -6.898 2.831 13.099 1.00 92.69 86 LEU A CA 1
ATOM 657 C C . LEU A 1 86 ? -6.179 2.492 11.798 1.00 92.69 86 LEU A C 1
ATOM 659 O O . LEU A 1 86 ? -6.758 2.608 10.717 1.00 92.69 86 LEU A O 1
ATOM 663 N N . ARG A 1 87 ? -4.923 2.062 11.901 1.00 94.81 87 ARG A N 1
ATOM 664 C CA . ARG A 1 87 ? -4.115 1.654 10.752 1.00 94.81 87 ARG A CA 1
ATOM 665 C C . ARG A 1 87 ? -3.668 0.216 10.921 1.00 94.81 87 ARG A C 1
ATOM 667 O O . ARG A 1 87 ? -3.181 -0.163 11.983 1.00 94.81 87 ARG A O 1
ATOM 674 N N . ALA A 1 88 ? -3.792 -0.553 9.853 1.00 95.19 88 ALA A N 1
ATOM 675 C CA . ALA A 1 88 ? -3.186 -1.866 9.724 1.00 95.19 88 ALA A CA 1
ATOM 676 C C . ALA A 1 88 ? -2.270 -1.871 8.501 1.00 95.19 88 ALA A C 1
ATOM 678 O O . ALA A 1 88 ? -2.534 -1.169 7.523 1.00 95.19 88 ALA A O 1
ATOM 679 N N . ARG A 1 89 ? -1.201 -2.668 8.561 1.00 96.25 89 ARG A N 1
ATOM 680 C CA . ARG A 1 89 ? -0.254 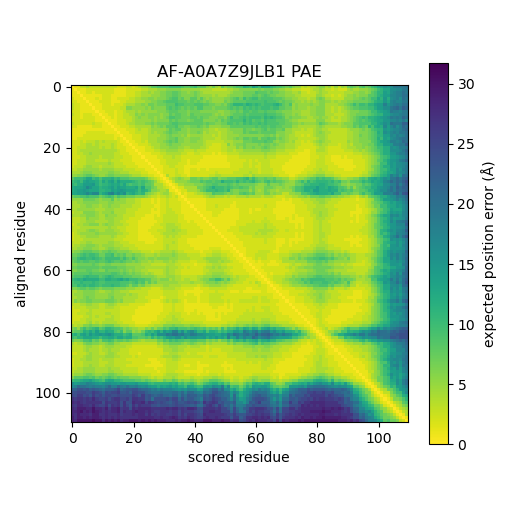-2.831 7.457 1.00 96.25 89 ARG A CA 1
ATOM 681 C C . ARG A 1 89 ? -0.074 -4.298 7.096 1.00 96.25 89 ARG A C 1
ATOM 683 O O . ARG A 1 89 ? -0.066 -5.151 7.982 1.00 96.25 89 ARG A O 1
ATOM 690 N N . ALA A 1 90 ? 0.126 -4.567 5.814 1.00 97.38 90 ALA A N 1
ATOM 691 C CA . ALA A 1 90 ? 0.537 -5.862 5.288 1.00 97.38 90 ALA A CA 1
ATOM 692 C C . ALA A 1 90 ? 1.792 -5.693 4.429 1.00 97.38 90 ALA A C 1
ATOM 694 O O . ALA A 1 90 ? 1.928 -4.697 3.723 1.00 97.38 90 ALA A O 1
ATOM 695 N N . HIS A 1 91 ? 2.711 -6.652 4.503 1.00 97.25 91 HIS A N 1
ATOM 696 C CA . HIS A 1 91 ? 3.906 -6.663 3.664 1.00 97.25 91 HIS A CA 1
ATOM 697 C C . HIS A 1 91 ? 3.561 -7.267 2.300 1.00 97.25 91 HIS A C 1
ATOM 699 O O . HIS A 1 91 ? 3.036 -8.382 2.247 1.00 97.25 91 HIS A O 1
ATOM 705 N N . LEU A 1 92 ? 3.848 -6.550 1.215 1.00 97.25 92 LEU A N 1
ATOM 706 C CA . LEU A 1 92 ? 3.632 -7.010 -0.151 1.00 97.25 92 LEU A CA 1
ATOM 707 C C . LEU A 1 92 ? 4.963 -7.051 -0.901 1.00 97.25 92 LEU A C 1
ATOM 709 O O . LEU A 1 92 ? 5.568 -6.014 -1.141 1.00 97.25 92 LEU A O 1
ATOM 713 N N . LEU A 1 93 ? 5.363 -8.252 -1.316 1.00 95.75 93 LEU A N 1
ATOM 714 C CA . LEU A 1 93 ? 6.498 -8.465 -2.208 1.00 95.75 93 LEU A CA 1
ATOM 715 C C . LEU A 1 93 ? 5.998 -8.615 -3.648 1.00 95.75 93 LEU A C 1
ATOM 717 O O . LEU A 1 93 ? 5.303 -9.580 -3.975 1.00 95.75 93 LEU A O 1
ATOM 721 N N . VAL A 1 94 ? 6.383 -7.681 -4.511 1.00 95.44 94 VAL A N 1
ATOM 722 C CA . VAL A 1 94 ? 6.143 -7.718 -5.955 1.00 95.44 94 VAL A CA 1
ATOM 723 C C . VAL A 1 94 ? 7.374 -8.301 -6.628 1.00 95.44 94 VAL A C 1
ATOM 725 O O . VAL A 1 94 ? 8.488 -7.812 -6.462 1.00 95.44 94 VAL A O 1
ATOM 728 N N . THR A 1 95 ? 7.184 -9.376 -7.386 1.00 93.31 95 THR A N 1
ATOM 729 C CA . THR A 1 95 ? 8.286 -10.139 -7.974 1.00 93.31 95 THR A CA 1
ATOM 730 C C . THR A 1 95 ? 8.056 -10.409 -9.453 1.00 93.31 95 THR A C 1
ATOM 732 O O . THR A 1 95 ? 6.977 -10.163 -9.992 1.00 93.31 95 THR A O 1
ATOM 735 N N . VAL A 1 96 ? 9.099 -10.906 -10.113 1.00 89.81 96 VAL A N 1
ATOM 736 C CA . VAL A 1 96 ? 9.059 -11.277 -11.526 1.00 89.81 96 VAL A CA 1
ATOM 737 C C . VAL A 1 96 ? 8.014 -12.369 -11.773 1.00 89.81 96 VAL A C 1
ATOM 739 O O . VAL A 1 96 ? 7.780 -13.209 -10.894 1.00 89.81 96 VAL A O 1
ATOM 742 N N . PRO A 1 97 ? 7.404 -12.422 -12.968 1.00 83.25 97 PRO A N 1
ATOM 743 C CA . PRO A 1 97 ? 6.504 -13.506 -13.309 1.00 83.25 97 PRO A CA 1
ATOM 744 C C . PRO A 1 97 ? 7.196 -14.856 -13.156 1.00 83.25 97 PRO A C 1
ATOM 746 O O . PRO A 1 97 ? 8.317 -15.077 -13.623 1.00 83.25 97 PRO A O 1
ATOM 749 N N . LEU A 1 98 ? 6.493 -15.795 -12.534 1.00 74.69 98 LEU A N 1
ATOM 750 C CA . LEU A 1 98 ? 6.924 -17.179 -12.526 1.00 74.69 98 LEU A CA 1
ATOM 751 C C . LEU A 1 98 ? 6.606 -17.773 -13.906 1.00 74.69 98 LEU A C 1
ATOM 753 O O . LEU A 1 98 ? 5.472 -18.173 -14.175 1.00 74.69 98 LEU A O 1
ATOM 757 N N . TYR A 1 99 ? 7.595 -17.826 -14.799 1.00 64.50 99 TYR A N 1
ATOM 758 C CA . TYR A 1 99 ? 7.452 -18.490 -16.097 1.00 64.50 99 TYR A CA 1
ATOM 759 C C . TYR A 1 99 ? 7.407 -20.014 -15.907 1.00 64.50 99 TYR A C 1
ATOM 761 O O . TYR A 1 99 ? 8.386 -20.726 -16.128 1.00 64.50 99 TYR A O 1
ATOM 769 N N . MET A 1 100 ? 6.257 -20.540 -15.487 1.00 60.59 100 MET A N 1
ATOM 770 C CA . MET A 1 100 ? 5.990 -21.974 -15.543 1.00 60.59 100 MET A CA 1
ATOM 771 C C . MET A 1 100 ? 5.544 -22.345 -16.950 1.00 60.59 100 MET A C 1
ATOM 773 O O . MET A 1 100 ? 4.436 -22.015 -17.374 1.00 60.59 100 MET A O 1
ATOM 777 N N . ARG A 1 101 ? 6.387 -23.094 -17.666 1.00 57.94 101 ARG A N 1
ATOM 778 C CA . ARG A 1 101 ? 5.946 -23.816 -18.860 1.00 57.94 101 ARG A CA 1
ATOM 779 C C . ARG A 1 101 ? 5.067 -24.985 -18.420 1.00 57.94 101 ARG A C 1
ATOM 781 O O . ARG A 1 101 ? 5.563 -26.074 -18.148 1.00 57.94 101 ARG A O 1
ATOM 788 N N . TRP A 1 102 ? 3.764 -24.748 -18.336 1.00 56.44 102 TRP A N 1
ATOM 789 C CA . TRP A 1 102 ? 2.786 -25.820 -18.199 1.00 56.44 102 TRP A CA 1
ATOM 790 C C . TRP A 1 102 ? 2.733 -26.605 -19.515 1.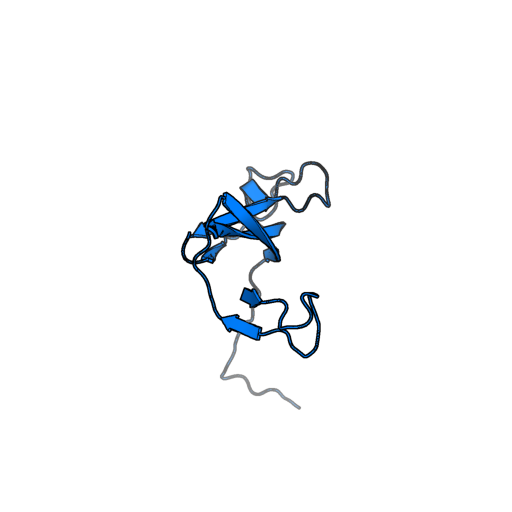00 56.44 102 TRP A C 1
ATOM 792 O O . TRP A 1 102 ? 2.246 -26.099 -20.522 1.00 56.44 102 TRP A O 1
ATOM 802 N N . GLU A 1 103 ? 3.249 -27.837 -19.513 1.00 70.62 103 GLU A N 1
ATOM 803 C CA . GLU A 1 103 ? 3.062 -28.803 -20.605 1.00 70.62 103 GLU A CA 1
ATOM 804 C C . GLU A 1 103 ? 2.073 -29.886 -20.156 1.00 70.62 103 GLU A C 1
ATOM 806 O O . GLU A 1 103 ? 2.499 -30.973 -19.769 1.00 70.62 103 GLU A O 1
ATOM 811 N N . PRO A 1 104 ? 0.751 -29.621 -20.178 1.00 65.81 104 PRO A N 1
ATOM 812 C CA . PRO A 1 104 ? -0.254 -30.537 -19.628 1.00 65.81 104 PRO A CA 1
ATOM 813 C C . PRO A 1 104 ? -0.340 -31.890 -20.357 1.00 65.81 104 PRO A C 1
ATOM 815 O O . PRO A 1 104 ? -1.050 -32.782 -19.909 1.00 65.81 104 PRO A O 1
ATOM 818 N N . TRP A 1 105 ? 0.376 -32.051 -21.471 1.00 70.69 105 TRP A N 1
ATOM 819 C CA . TRP A 1 105 ? 0.435 -33.261 -22.295 1.00 70.69 105 TRP A CA 1
ATOM 820 C C . TRP A 1 105 ? 1.727 -34.070 -22.135 1.00 70.69 105 TRP A C 1
ATOM 822 O O . TRP A 1 105 ? 1.886 -35.083 -22.813 1.00 70.69 105 TRP A O 1
ATOM 832 N N . ARG A 1 106 ? 2.682 -33.634 -21.307 1.00 66.75 106 ARG A N 1
ATOM 833 C CA . ARG A 1 106 ? 3.965 -34.329 -21.175 1.00 66.75 106 ARG A CA 1
ATOM 834 C C . ARG A 1 106 ? 3.945 -35.225 -19.940 1.00 66.75 106 ARG A C 1
ATOM 836 O O . ARG A 1 106 ? 3.919 -34.730 -18.817 1.00 66.75 106 ARG A O 1
ATOM 843 N N . GLU A 1 107 ? 3.926 -36.539 -20.157 1.00 70.19 107 GLU A N 1
ATOM 844 C CA . GLU A 1 107 ? 4.040 -37.519 -19.075 1.00 70.19 107 GLU A CA 1
ATOM 845 C C . GLU A 1 107 ? 5.364 -37.320 -18.323 1.00 70.19 107 GLU A C 1
ATOM 847 O O . GLU A 1 107 ? 6.425 -37.143 -18.925 1.00 70.19 107 GLU A O 1
ATOM 852 N N . ILE A 1 108 ? 5.287 -37.308 -16.991 1.00 75.19 108 ILE A 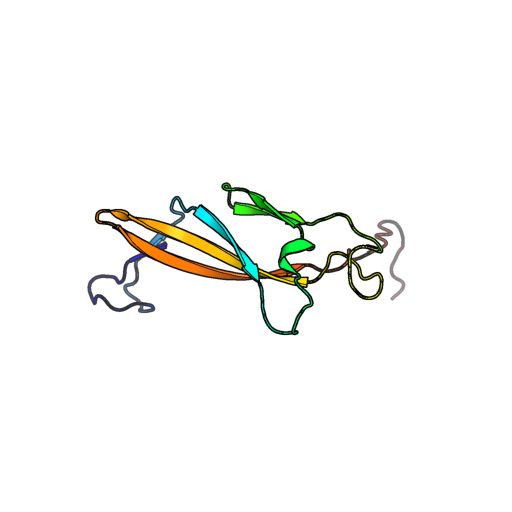N 1
ATOM 853 C CA . ILE A 1 108 ? 6.457 -37.260 -16.115 1.00 75.19 108 ILE A CA 1
ATOM 854 C C . ILE A 1 108 ? 6.988 -38.692 -16.030 1.00 75.19 108 ILE A C 1
ATOM 856 O O . ILE A 1 108 ? 6.378 -39.530 -15.363 1.00 75.19 108 ILE A O 1
ATOM 860 N N . GLU A 1 109 ? 8.088 -38.987 -16.723 1.00 68.81 109 GLU A N 1
ATOM 861 C CA . GLU A 1 109 ? 8.791 -40.264 -16.558 1.00 68.81 109 GLU A CA 1
ATOM 862 C C . GLU A 1 109 ? 9.257 -40.400 -15.098 1.00 68.81 109 GLU A C 1
ATOM 864 O O . GLU A 1 109 ? 9.828 -39.466 -14.527 1.00 68.81 109 GLU A O 1
ATOM 869 N N . ARG A 1 110 ? 8.944 -41.545 -14.484 1.00 58.59 110 ARG A N 1
ATOM 870 C CA . ARG A 1 110 ? 9.189 -41.853 -13.071 1.00 58.59 110 ARG A CA 1
ATOM 871 C C . ARG A 1 110 ? 10.326 -42.850 -12.915 1.00 58.59 110 ARG A C 1
ATOM 873 O O . ARG A 1 110 ? 10.382 -43.790 -13.738 1.00 58.59 110 ARG A O 1
#

Solvent-accessible surface area (backbone atoms only — not comparable to full-atom values): 6996 Å² total; per-residue (Å²): 82,75,42,35,40,94,86,65,48,79,93,53,94,61,46,41,81,68,48,86,75,85,46,52,48,48,79,42,70,52,84,82,58,93,86,69,62,30,59,83,45,33,44,52,64,39,72,87,66,51,73,48,72,41,71,82,54,75,30,82,92,37,88,84,47,34,53,40,42,38,46,30,32,40,35,41,38,32,74,48,81,93,74,48,72,47,77,46,78,44,88,43,80,45,70,78,83,82,87,71,84,81,58,95,84,63,81,78,88,128

Foldseek 3Di:
DWQCAPVRDPPDPRIDDPDDDQWAKDKADPPPDPPQPLRVQQATADSVRDTDGDDFAFDPVGDPRDTSWDKIWMKTWDQDPPRDIDIDIDIDTRDHDDPDPDPVPDDDDD